Protein AF-A0A2A6NU40-F1 (afdb_monomer_lite)

Sequence (59 aa):
SAIQITTAAGITTVLDLLADGKLPLKGFVRQEEVALPKFINNRFGRVYDPEALRLKQAV

Secondary structure (DSSP, 8-state):
-HHHHHHHHHHHHHHHHHHTT-S-SSS---GGGS-HHHHHTSTTGGGG-HHHHHHHH--

Structure (mmCIF, N/CA/C/O backbone):
data_AF-A0A2A6NU40-F1
#
_entry.id   AF-A0A2A6NU40-F1
#
loop_
_atom_site.group_PDB
_atom_site.id
_atom_site.type_symbol
_atom_site.label_atom_id
_atom_site.label_alt_id
_atom_site.label_comp_id
_atom_site.label_asym_id
_atom_site.label_entity_id
_atom_site.label_seq_id
_atom_site.pdbx_PDB_ins_code
_atom_site.Cartn_x
_atom_site.Cartn_y
_atom_site.Cartn_z
_atom_site.occupancy
_atom_site.B_iso_or_equiv
_atom_site.auth_seq_id
_atom_site.auth_comp_id
_atom_site.auth_asym_id
_atom_site.auth_atom_id
_atom_site.pdbx_PDB_model_num
ATOM 1 N N . SER A 1 1 ? 10.442 7.600 -13.560 1.00 91.12 1 SER A N 1
ATOM 2 C CA . SER A 1 1 ? 11.576 6.933 -12.883 1.00 91.12 1 SER A CA 1
ATOM 3 C C . SER A 1 1 ? 11.052 5.845 -11.957 1.00 91.12 1 SER A C 1
ATOM 5 O O . SER A 1 1 ? 9.873 5.879 -11.615 1.00 91.12 1 SER A O 1
ATOM 7 N N . ALA A 1 2 ? 11.898 4.895 -11.541 1.00 89.62 2 ALA A N 1
ATOM 8 C CA . ALA A 1 2 ? 11.493 3.837 -10.608 1.00 89.62 2 ALA A CA 1
ATOM 9 C C . ALA A 1 2 ? 10.900 4.411 -9.308 1.00 89.62 2 ALA A C 1
ATOM 11 O O . ALA A 1 2 ? 9.825 3.991 -8.901 1.00 89.62 2 ALA A O 1
ATOM 12 N N . ILE A 1 3 ? 11.532 5.449 -8.743 1.00 94.81 3 ILE A N 1
ATOM 13 C CA . ILE A 1 3 ? 11.055 6.154 -7.540 1.00 94.81 3 ILE A CA 1
ATOM 14 C C . ILE A 1 3 ? 9.652 6.738 -7.748 1.00 94.81 3 ILE A C 1
ATOM 16 O O . ILE A 1 3 ? 8.781 6.562 -6.908 1.00 94.81 3 ILE A O 1
ATOM 20 N N . GLN A 1 4 ? 9.401 7.420 -8.869 1.00 96.19 4 GLN A N 1
ATOM 21 C CA . GLN A 1 4 ? 8.079 8.002 -9.137 1.00 96.19 4 GLN A CA 1
ATOM 22 C C . GLN A 1 4 ? 6.994 6.925 -9.219 1.00 96.19 4 GLN A C 1
ATOM 24 O O . GLN A 1 4 ? 5.908 7.099 -8.672 1.00 96.19 4 GLN A O 1
ATOM 29 N N . ILE A 1 5 ? 7.300 5.816 -9.896 1.00 93.81 5 ILE A N 1
ATOM 30 C CA . ILE A 1 5 ? 6.358 4.717 -10.103 1.00 93.81 5 ILE A CA 1
ATOM 31 C C . ILE A 1 5 ? 6.028 4.040 -8.773 1.00 93.81 5 ILE A C 1
ATOM 33 O O . ILE A 1 5 ? 4.852 3.850 -8.473 1.00 93.81 5 ILE A O 1
ATOM 37 N N . THR A 1 6 ? 7.034 3.709 -7.961 1.00 95.19 6 THR A N 1
ATOM 38 C CA . THR A 1 6 ? 6.797 3.050 -6.674 1.00 95.19 6 THR A CA 1
ATOM 39 C C . THR A 1 6 ? 6.102 3.989 -5.696 1.00 95.19 6 THR A C 1
ATOM 41 O O . THR A 1 6 ? 5.114 3.588 -5.097 1.00 95.19 6 THR A O 1
ATOM 44 N N . THR A 1 7 ? 6.489 5.264 -5.603 1.00 97.00 7 THR A N 1
ATOM 45 C CA . THR A 1 7 ? 5.785 6.237 -4.748 1.00 97.00 7 THR A CA 1
ATOM 46 C C . THR A 1 7 ? 4.310 6.376 -5.129 1.00 97.00 7 THR A C 1
ATOM 48 O O . THR A 1 7 ? 3.442 6.311 -4.257 1.00 97.00 7 THR A O 1
ATOM 51 N N . ALA A 1 8 ? 4.006 6.518 -6.425 1.00 97.56 8 ALA A N 1
ATOM 52 C CA . ALA A 1 8 ? 2.628 6.610 -6.902 1.00 97.56 8 ALA A CA 1
ATOM 53 C C . ALA A 1 8 ? 1.840 5.316 -6.635 1.00 97.56 8 ALA A C 1
ATOM 55 O O . ALA A 1 8 ? 0.704 5.375 -6.163 1.00 97.56 8 ALA A O 1
ATOM 56 N N . ALA A 1 9 ? 2.442 4.150 -6.884 1.00 96.81 9 ALA A N 1
ATOM 57 C CA . ALA A 1 9 ? 1.831 2.850 -6.610 1.00 96.81 9 ALA A CA 1
ATOM 58 C C . ALA A 1 9 ? 1.549 2.650 -5.113 1.00 96.81 9 ALA A C 1
ATOM 60 O O . ALA A 1 9 ? 0.485 2.150 -4.750 1.00 96.81 9 ALA A O 1
ATOM 61 N N . GLY A 1 10 ? 2.460 3.081 -4.238 1.00 97.12 10 GLY A N 1
ATOM 62 C CA . GLY A 1 10 ? 2.304 2.972 -2.792 1.00 97.12 10 GLY A CA 1
ATOM 63 C C . GLY A 1 10 ? 1.085 3.734 -2.283 1.00 97.12 10 GLY A C 1
ATOM 64 O O . GLY A 1 10 ? 0.192 3.137 -1.681 1.00 97.12 10 GLY A O 1
ATOM 65 N N . ILE A 1 11 ? 0.997 5.035 -2.583 1.00 97.94 11 ILE A N 1
ATOM 66 C CA . ILE A 1 11 ? -0.130 5.854 -2.114 1.00 97.94 11 ILE A CA 1
ATOM 67 C C . ILE A 1 11 ? -1.463 5.411 -2.726 1.00 97.94 11 ILE A C 1
ATOM 69 O O . ILE A 1 11 ? -2.459 5.306 -2.013 1.00 97.94 11 ILE A O 1
ATOM 73 N N . THR A 1 12 ? -1.490 5.088 -4.023 1.00 98.25 12 THR A N 1
ATOM 74 C CA . THR A 1 12 ? -2.724 4.638 -4.689 1.00 98.25 12 THR A CA 1
ATOM 75 C C . THR A 1 12 ? -3.217 3.306 -4.138 1.00 98.25 12 THR A C 1
ATOM 77 O O . THR A 1 12 ? -4.417 3.158 -3.944 1.00 98.25 12 THR A O 1
ATOM 80 N N . THR A 1 13 ? -2.322 2.381 -3.783 1.00 98.25 13 THR A N 1
ATOM 81 C CA . THR A 1 13 ? -2.695 1.119 -3.124 1.00 98.25 13 THR A CA 1
ATOM 82 C C . THR A 1 13 ? -3.376 1.359 -1.779 1.00 98.25 13 THR A C 1
ATOM 84 O O . THR A 1 13 ? -4.427 0.781 -1.514 1.00 98.25 13 THR A O 1
ATOM 87 N N . VAL A 1 14 ? -2.813 2.224 -0.926 1.00 98.00 14 VAL A N 1
ATOM 88 C CA . VAL A 1 14 ? -3.395 2.520 0.396 1.00 98.00 14 VAL A CA 1
ATOM 89 C C . VAL A 1 14 ? -4.772 3.172 0.257 1.00 98.00 14 VAL A C 1
ATOM 91 O O . VAL A 1 14 ? -5.710 2.768 0.944 1.00 98.00 14 VAL A O 1
ATOM 94 N N . LEU A 1 15 ? -4.916 4.135 -0.660 1.00 97.81 15 LEU A N 1
ATOM 95 C CA . LEU A 1 15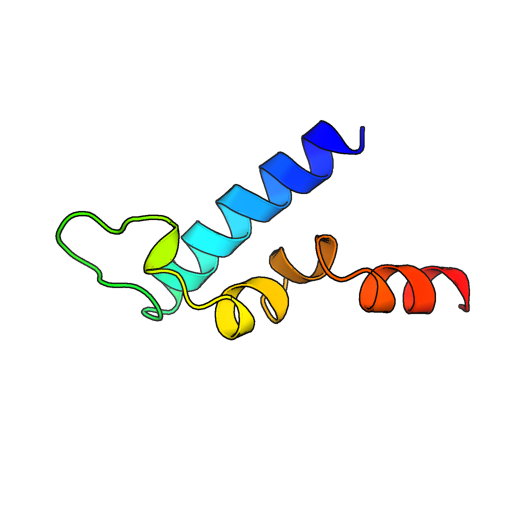 ? -6.198 4.792 -0.927 1.00 97.81 15 LEU A CA 1
ATOM 96 C C . LEU A 1 15 ? -7.243 3.821 -1.491 1.00 97.81 15 LEU A C 1
ATOM 98 O O . LEU A 1 15 ? -8.404 3.893 -1.100 1.00 97.81 15 LEU A O 1
ATOM 102 N N . ASP A 1 16 ? -6.836 2.894 -2.358 1.00 98.38 16 ASP A N 1
ATOM 103 C CA . ASP A 1 16 ? -7.723 1.873 -2.923 1.00 98.38 16 ASP A CA 1
ATOM 104 C C . ASP A 1 16 ? -8.229 0.910 -1.843 1.00 98.38 16 ASP A C 1
ATOM 106 O O . ASP A 1 16 ? -9.420 0.628 -1.754 1.00 98.38 16 ASP A O 1
ATOM 110 N N . LEU A 1 17 ? -7.342 0.463 -0.947 1.00 98.06 17 LEU A N 1
ATOM 111 C CA . LEU A 1 17 ? -7.728 -0.376 0.187 1.00 98.06 17 LEU A CA 1
ATOM 112 C C . LEU A 1 17 ? -8.646 0.362 1.173 1.00 98.06 17 LEU A C 1
ATOM 114 O O . LEU A 1 17 ? -9.535 -0.264 1.751 1.00 98.06 17 LEU A O 1
ATOM 118 N N . LEU A 1 18 ? -8.452 1.670 1.370 1.00 97.44 18 LEU A N 1
ATOM 119 C CA . LEU A 1 18 ? -9.346 2.489 2.188 1.00 97.44 18 LEU A CA 1
ATOM 120 C C . LEU A 1 18 ? -10.732 2.617 1.542 1.00 97.44 18 LEU A C 1
ATOM 122 O O . LEU A 1 18 ? -11.736 2.404 2.219 1.00 97.44 18 LEU A O 1
ATOM 126 N N . ALA A 1 19 ? -10.785 2.921 0.243 1.00 97.50 19 ALA A N 1
ATOM 127 C CA . ALA A 1 19 ? -12.031 3.046 -0.511 1.00 97.50 19 ALA A CA 1
ATOM 128 C C . ALA A 1 19 ? -12.829 1.729 -0.541 1.00 97.50 19 ALA A C 1
ATOM 130 O O . ALA A 1 19 ? -14.047 1.745 -0.384 1.00 97.50 19 ALA A O 1
ATOM 131 N N . ASP A 1 20 ? -12.136 0.593 -0.647 1.00 97.06 20 ASP A N 1
ATOM 132 C CA . ASP A 1 20 ? -12.719 -0.754 -0.591 1.00 97.06 20 ASP A CA 1
ATOM 133 C C . ASP A 1 20 ? -13.148 -1.192 0.828 1.00 97.06 20 ASP A C 1
ATOM 135 O O . ASP A 1 20 ? -13.614 -2.319 1.013 1.00 97.06 20 ASP A O 1
ATOM 139 N N . GLY A 1 21 ? -12.933 -0.368 1.861 1.00 96.19 21 GLY A N 1
ATOM 140 C CA . GLY A 1 21 ? -13.224 -0.725 3.255 1.00 96.19 21 GLY A CA 1
ATOM 141 C C . GLY A 1 21 ? -12.321 -1.831 3.818 1.00 96.19 21 GLY A C 1
ATOM 142 O O . GLY A 1 21 ? -12.658 -2.479 4.808 1.00 96.19 21 GLY A O 1
ATOM 143 N N . LYS A 1 22 ? -11.163 -2.075 3.192 1.00 96.56 22 LYS A N 1
ATOM 144 C CA . LYS A 1 22 ? -10.184 -3.095 3.608 1.00 96.56 22 LYS A CA 1
ATOM 145 C C . LYS A 1 22 ? -9.231 -2.601 4.700 1.00 96.56 22 LYS A C 1
ATOM 147 O O . LYS A 1 22 ? -8.470 -3.423 5.222 1.00 96.56 22 LYS A O 1
ATOM 152 N N . LEU A 1 23 ? -9.279 -1.307 5.026 1.00 97.00 23 LEU A N 1
ATOM 153 C CA . LEU A 1 23 ? -8.568 -0.647 6.124 1.00 97.00 23 LEU A CA 1
ATOM 154 C 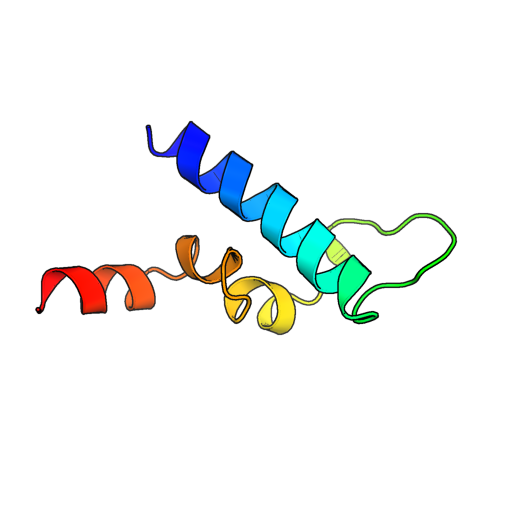C . LEU A 1 23 ? -9.565 -0.029 7.122 1.00 97.00 23 LEU A C 1
ATOM 156 O O . LEU A 1 23 ? -10.699 0.271 6.738 1.00 97.00 23 LEU A O 1
ATOM 160 N N . PRO A 1 24 ? -9.162 0.203 8.386 1.00 95.88 24 PRO A N 1
ATOM 161 C CA . PRO A 1 24 ? -9.971 0.961 9.337 1.00 95.88 24 PRO A CA 1
ATOM 162 C C . PRO A 1 24 ? -10.357 2.348 8.797 1.00 95.88 24 PRO A C 1
ATOM 164 O O . PRO A 1 24 ? -9.505 3.111 8.355 1.00 95.88 24 PRO A O 1
ATOM 167 N N . LEU A 1 25 ? -11.647 2.693 8.872 1.00 94.44 25 LEU A N 1
ATOM 168 C CA . LEU A 1 25 ? -12.182 3.976 8.381 1.00 94.44 25 LEU A CA 1
ATOM 169 C C . LEU A 1 25 ? -12.030 5.136 9.379 1.00 94.44 25 LEU A C 1
ATOM 171 O O . LEU A 1 25 ? -12.411 6.269 9.086 1.00 94.44 25 LEU A O 1
ATOM 175 N N . LYS A 1 26 ? -11.547 4.853 10.590 1.00 95.75 26 LYS A N 1
ATOM 176 C CA . LYS A 1 26 ? -11.380 5.821 11.677 1.00 95.75 26 LYS A CA 1
ATOM 177 C C . LYS A 1 26 ? -10.121 5.500 12.468 1.00 95.75 26 LYS A C 1
ATOM 179 O O . LYS A 1 26 ? -9.740 4.338 12.587 1.00 95.75 26 LYS A O 1
ATOM 184 N N . GLY A 1 27 ? -9.551 6.536 13.073 1.00 95.50 27 GLY A N 1
ATOM 185 C CA . GLY A 1 27 ? -8.304 6.435 13.821 1.00 95.50 27 GLY A CA 1
ATOM 186 C C . GLY A 1 27 ? -7.078 6.520 12.915 1.00 95.50 27 GLY A C 1
ATOM 187 O O . GLY A 1 27 ? -7.167 6.920 11.755 1.00 95.50 27 GLY A O 1
ATOM 188 N N . PHE A 1 28 ? -5.927 6.180 13.481 1.00 95.75 28 PHE A N 1
ATOM 189 C CA . PHE A 1 28 ? -4.643 6.187 12.793 1.00 95.75 28 PHE A CA 1
ATOM 190 C C . PHE A 1 28 ? -4.259 4.757 12.410 1.00 95.75 28 PHE A C 1
ATOM 192 O O . PHE A 1 28 ? -4.319 3.868 13.255 1.00 95.75 28 PHE A O 1
ATOM 199 N N . VAL A 1 29 ? -3.876 4.551 11.149 1.00 94.75 29 VAL A N 1
ATOM 200 C CA . VAL A 1 29 ? -3.410 3.261 10.624 1.00 94.75 29 VAL A CA 1
ATOM 201 C C . VAL A 1 29 ? -1.925 3.386 10.320 1.00 94.75 29 VAL A C 1
ATOM 203 O O . VAL A 1 29 ? -1.523 4.217 9.502 1.00 94.75 29 VAL A O 1
ATOM 206 N N . ARG A 1 30 ? -1.108 2.570 10.979 1.00 96.06 30 ARG A N 1
ATOM 207 C CA . ARG A 1 30 ? 0.332 2.490 10.734 1.00 96.06 30 ARG A CA 1
ATOM 208 C C . ARG A 1 30 ? 0.617 1.586 9.539 1.00 96.06 30 ARG A C 1
ATOM 210 O O . ARG A 1 30 ? -0.208 0.760 9.154 1.00 96.06 30 ARG A O 1
ATOM 217 N N . GLN A 1 31 ? 1.795 1.72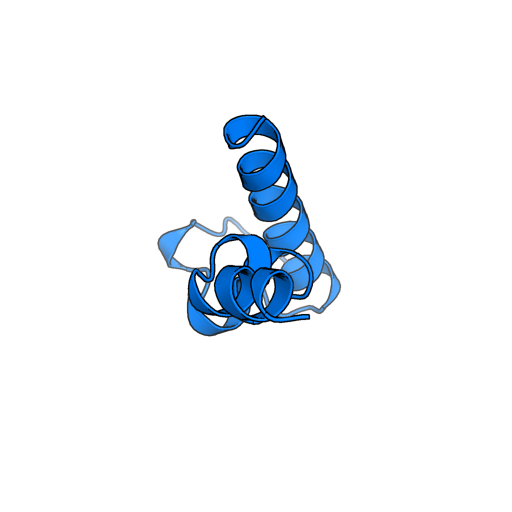9 8.941 1.00 94.56 31 GLN A N 1
ATOM 218 C CA . GLN A 1 31 ? 2.152 0.968 7.738 1.00 94.56 31 GLN A CA 1
ATOM 219 C C . GLN A 1 31 ? 2.186 -0.542 8.012 1.00 94.56 31 GLN A C 1
ATOM 221 O O . GLN A 1 31 ? 1.704 -1.324 7.198 1.00 94.56 31 GLN A O 1
ATOM 226 N N . GLU A 1 32 ? 2.675 -0.954 9.183 1.00 96.38 32 GLU A N 1
ATOM 227 C CA . GLU A 1 32 ? 2.723 -2.354 9.618 1.00 96.38 32 GLU A CA 1
ATOM 228 C C . GLU A 1 32 ? 1.339 -2.983 9.853 1.00 96.38 32 GLU A C 1
ATOM 230 O O . GLU A 1 32 ? 1.220 -4.205 9.921 1.00 96.38 32 GLU A O 1
ATOM 235 N N . GLU A 1 33 ? 0.286 -2.168 9.950 1.00 96.25 33 GLU A N 1
ATOM 236 C CA . GLU A 1 33 ? -1.100 -2.632 10.090 1.00 96.25 33 GLU A CA 1
ATOM 237 C C . GLU A 1 33 ? -1.751 -2.911 8.724 1.00 96.25 33 GLU A C 1
ATOM 239 O O . GLU A 1 33 ? -2.813 -3.535 8.645 1.00 96.25 33 GLU A O 1
ATOM 244 N N . VAL A 1 34 ? -1.106 -2.505 7.626 1.00 96.56 34 VAL A N 1
ATOM 245 C CA . VAL A 1 34 ? -1.527 -2.851 6.269 1.00 96.56 34 VAL A CA 1
ATOM 246 C C . VAL A 1 34 ? -0.996 -4.240 5.925 1.00 96.56 34 VAL A C 1
ATOM 248 O O . VAL A 1 34 ? 0.194 -4.445 5.703 1.00 96.56 34 VAL A O 1
ATOM 251 N N . ALA A 1 35 ? -1.896 -5.221 5.844 1.00 96.31 35 ALA A N 1
ATOM 252 C CA . ALA A 1 35 ? -1.516 -6.591 5.515 1.00 96.31 35 ALA A CA 1
ATOM 253 C C . ALA A 1 35 ? -0.832 -6.671 4.136 1.00 96.31 35 ALA A C 1
ATOM 255 O O . ALA A 1 35 ? -1.467 -6.426 3.105 1.00 96.31 35 ALA A O 1
ATOM 256 N N . LEU A 1 36 ? 0.436 -7.097 4.115 1.00 95.12 36 LEU A N 1
ATOM 257 C CA . LEU A 1 36 ? 1.246 -7.205 2.897 1.00 95.12 36 LEU A CA 1
ATOM 258 C C . LEU A 1 36 ? 0.552 -7.981 1.757 1.00 95.12 36 LEU A C 1
ATOM 260 O O . LEU A 1 36 ? 0.572 -7.491 0.627 1.00 95.12 36 LEU A O 1
ATOM 264 N N . PRO A 1 37 ? -0.146 -9.114 2.001 1.00 94.94 37 PRO A N 1
ATOM 265 C CA . PRO A 1 37 ? -0.865 -9.808 0.933 1.00 94.94 37 PRO A CA 1
ATOM 266 C C . PRO A 1 37 ? -1.989 -8.975 0.306 1.00 94.94 37 PRO A C 1
ATOM 268 O O . PRO A 1 37 ? -2.222 -9.075 -0.894 1.00 94.94 37 PRO A O 1
ATOM 271 N N . LYS A 1 38 ? -2.690 -8.134 1.080 1.00 95.81 38 LYS A N 1
ATOM 272 C CA . LYS A 1 38 ? -3.723 -7.237 0.530 1.00 95.81 38 LYS A CA 1
ATOM 273 C C . LYS A 1 38 ? -3.100 -6.117 -0.300 1.00 95.81 38 LYS A C 1
ATOM 275 O O . LYS A 1 38 ? -3.684 -5.705 -1.297 1.00 95.81 38 LYS A O 1
ATOM 280 N N . PHE A 1 39 ? -1.930 -5.642 0.119 1.00 96.06 39 PHE A N 1
ATOM 281 C CA . PHE A 1 39 ? -1.188 -4.596 -0.569 1.00 96.06 39 PHE A CA 1
ATOM 282 C C . PHE A 1 39 ? -0.651 -5.084 -1.920 1.00 96.06 39 PHE A C 1
ATOM 284 O O . PHE A 1 39 ? -0.990 -4.510 -2.947 1.00 96.06 39 PHE A O 1
ATOM 291 N N . ILE A 1 40 ? 0.122 -6.173 -1.949 1.00 94.69 40 ILE A N 1
ATOM 292 C CA . ILE A 1 40 ? 0.763 -6.664 -3.182 1.00 94.69 40 ILE A CA 1
ATOM 293 C C . ILE A 1 40 ? -0.259 -7.151 -4.219 1.00 94.69 40 ILE A C 1
ATOM 295 O O . ILE A 1 40 ? -0.089 -6.897 -5.407 1.00 94.69 40 ILE A O 1
ATOM 299 N N . ASN A 1 41 ? -1.363 -7.769 -3.785 1.00 93.88 41 ASN A N 1
ATOM 300 C CA . ASN A 1 41 ? -2.423 -8.214 -4.698 1.00 93.88 41 ASN A CA 1
ATOM 301 C C . ASN A 1 41 ? -3.344 -7.077 -5.181 1.00 93.88 41 ASN A C 1
ATOM 303 O O . ASN A 1 41 ? -4.270 -7.315 -5.959 1.00 93.88 41 ASN A O 1
ATOM 307 N N . ASN A 1 42 ? -3.133 -5.840 -4.728 1.00 96.69 42 ASN A N 1
ATOM 308 C CA . ASN A 1 42 ? -3.874 -4.691 -5.224 1.00 96.69 42 ASN A CA 1
ATOM 309 C C . ASN A 1 42 ? -3.475 -4.353 -6.676 1.00 96.69 42 ASN A C 1
ATOM 311 O O . ASN A 1 42 ? -2.319 -4.497 -7.081 1.00 96.69 42 ASN A O 1
ATOM 315 N N . ARG A 1 43 ? -4.425 -3.825 -7.461 1.00 94.62 43 ARG A N 1
ATOM 316 C CA . ARG A 1 43 ? -4.214 -3.419 -8.865 1.00 94.62 43 ARG A CA 1
ATOM 317 C C . ARG A 1 43 ? -3.051 -2.439 -9.068 1.00 94.62 43 ARG A C 1
ATOM 319 O O . ARG A 1 43 ? -2.415 -2.480 -10.128 1.00 94.62 43 ARG A O 1
ATOM 326 N N . PHE A 1 44 ? -2.774 -1.595 -8.075 1.00 96.12 44 PHE A N 1
ATOM 327 C CA . PHE A 1 44 ? -1.641 -0.673 -8.046 1.00 96.12 44 PHE A CA 1
ATOM 328 C C . PHE A 1 44 ? -0.420 -1.292 -7.347 1.00 96.12 44 PHE A C 1
ATOM 330 O O . PHE A 1 44 ? 0.704 -1.132 -7.819 1.00 96.12 44 PHE A O 1
ATOM 337 N N . GLY A 1 45 ? -0.636 -2.061 -6.277 1.00 95.19 45 GLY A N 1
ATOM 338 C CA . GLY A 1 45 ? 0.423 -2.638 -5.441 1.00 95.19 45 GLY A CA 1
ATOM 339 C C . GLY A 1 45 ? 1.242 -3.742 -6.110 1.00 95.19 45 GLY A C 1
ATOM 340 O O . GLY A 1 45 ? 2.411 -3.918 -5.775 1.00 95.19 45 GLY A O 1
ATOM 341 N N . ARG A 1 46 ? 0.704 -4.402 -7.143 1.00 93.06 46 ARG A N 1
ATOM 342 C CA . ARG A 1 46 ? 1.441 -5.389 -7.960 1.00 93.06 46 ARG A CA 1
ATOM 343 C C . ARG A 1 46 ? 2.719 -4.850 -8.612 1.00 93.06 46 ARG A C 1
ATOM 345 O O . ARG A 1 46 ? 3.541 -5.622 -9.078 1.00 93.06 46 ARG A O 1
ATOM 352 N N . VAL A 1 47 ? 2.899 -3.528 -8.675 1.00 92.38 47 VAL A N 1
ATOM 353 C CA . VAL A 1 47 ? 4.146 -2.895 -9.144 1.00 92.38 47 VAL A CA 1
ATOM 354 C C . VAL A 1 47 ? 5.346 -3.275 -8.267 1.00 92.38 47 VAL A C 1
ATOM 356 O O . VAL A 1 47 ? 6.478 -3.261 -8.742 1.00 92.38 47 VAL A O 1
ATOM 359 N N . TYR A 1 48 ? 5.101 -3.624 -7.004 1.00 91.25 48 TYR A N 1
ATOM 360 C CA . TYR A 1 48 ? 6.120 -4.094 -6.070 1.00 91.25 48 TYR A CA 1
ATOM 361 C C . TYR A 1 48 ? 6.391 -5.600 -6.171 1.00 91.25 48 TYR A C 1
ATOM 363 O O . TYR A 1 48 ? 7.330 -6.069 -5.536 1.00 91.25 48 TYR A O 1
ATOM 371 N N . ASP A 1 49 ? 5.592 -6.349 -6.937 1.00 88.44 49 ASP A N 1
ATOM 372 C CA . ASP A 1 49 ? 5.785 -7.781 -7.154 1.00 88.44 49 ASP A CA 1
ATOM 373 C C . ASP A 1 49 ? 6.778 -8.017 -8.312 1.00 88.44 49 ASP A C 1
ATOM 375 O O . ASP A 1 49 ? 6.465 -7.704 -9.470 1.00 88.44 49 ASP A O 1
ATOM 379 N N . PRO A 1 50 ? 7.973 -8.579 -8.045 1.00 77.56 50 PRO A N 1
ATOM 380 C CA . PRO A 1 50 ? 8.954 -8.882 -9.084 1.00 77.56 50 PRO A CA 1
ATOM 381 C C . PRO A 1 50 ? 8.442 -9.871 -10.141 1.00 77.56 50 PRO A C 1
ATOM 383 O O . PRO A 1 50 ? 8.829 -9.772 -11.308 1.00 77.56 50 PRO A O 1
ATOM 386 N N . GLU A 1 51 ? 7.557 -10.801 -9.773 1.00 76.62 51 GLU A N 1
ATOM 387 C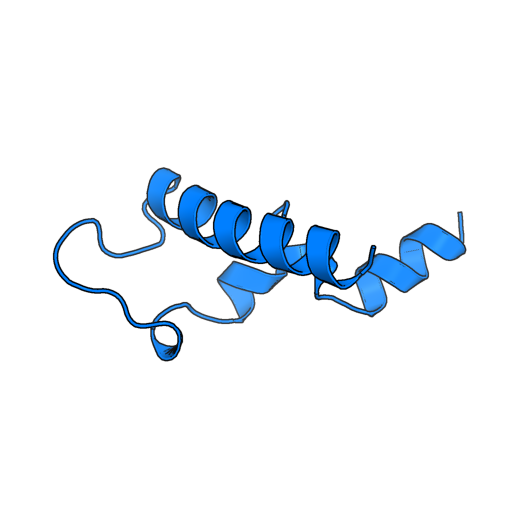 CA . GLU A 1 51 ? 7.006 -11.788 -10.709 1.00 76.62 51 GLU A CA 1
ATOM 388 C C . GLU A 1 51 ? 5.992 -11.146 -11.665 1.00 76.62 51 GLU A C 1
ATOM 390 O O . GLU A 1 51 ? 5.983 -11.437 -12.865 1.00 76.62 51 GLU A O 1
ATOM 395 N N . ALA A 1 52 ? 5.214 -10.171 -11.185 1.00 68.88 52 ALA A N 1
ATOM 396 C CA . ALA A 1 52 ? 4.328 -9.381 -12.038 1.00 68.88 52 ALA A CA 1
ATOM 397 C C . ALA A 1 52 ? 5.098 -8.569 -13.099 1.00 68.88 52 ALA A C 1
ATOM 399 O O . ALA A 1 52 ? 4.586 -8.332 -14.198 1.00 68.88 52 ALA A O 1
ATOM 400 N N . LEU A 1 53 ? 6.331 -8.147 -12.794 1.00 68.81 53 LEU A N 1
ATOM 401 C CA . LEU A 1 53 ? 7.232 -7.495 -13.749 1.00 68.81 53 LEU A CA 1
ATOM 402 C C . LEU A 1 53 ? 7.825 -8.480 -14.762 1.00 68.81 53 LEU A C 1
ATOM 404 O O . LEU A 1 53 ? 7.879 -8.147 -15.947 1.00 68.81 53 LEU A O 1
ATOM 408 N N . ARG A 1 54 ? 8.214 -9.688 -14.334 1.00 69.06 54 ARG A N 1
ATOM 409 C CA . ARG A 1 54 ? 8.712 -10.743 -15.236 1.00 69.06 54 ARG A CA 1
ATOM 410 C C . ARG A 1 54 ? 7.681 -11.145 -16.287 1.00 69.06 54 ARG A C 1
ATOM 412 O O . ARG A 1 54 ? 8.015 -11.224 -17.465 1.00 69.06 54 ARG A O 1
ATOM 419 N N . LEU A 1 55 ? 6.421 -11.324 -15.889 1.00 62.06 55 LEU A N 1
ATOM 420 C CA . LEU A 1 55 ? 5.332 -11.685 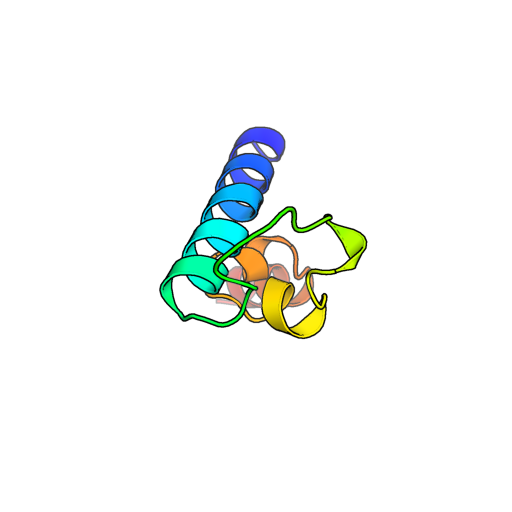-16.805 1.00 62.06 55 LEU A CA 1
ATOM 421 C C . LEU A 1 55 ? 5.093 -10.633 -17.899 1.00 62.06 55 LEU A C 1
ATOM 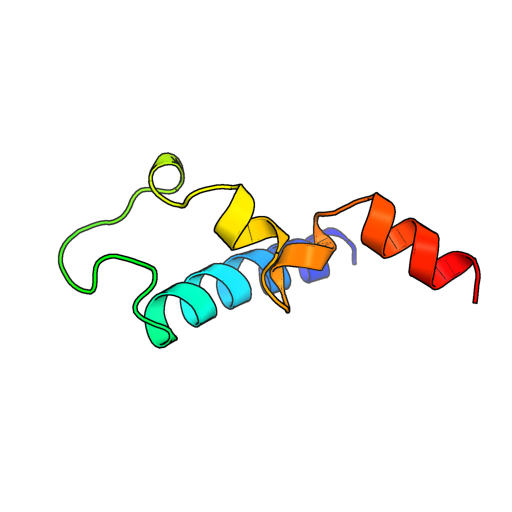423 O O . LEU A 1 55 ? 4.743 -10.990 -19.016 1.00 62.06 55 LEU A O 1
ATOM 427 N N . LYS A 1 56 ? 5.320 -9.344 -17.612 1.00 61.81 56 LYS A N 1
ATOM 428 C CA . LYS A 1 56 ? 5.219 -8.272 -18.618 1.00 61.81 56 LYS A CA 1
ATOM 429 C C . LYS A 1 56 ? 6.365 -8.249 -19.629 1.00 61.81 56 LYS A C 1
ATOM 431 O O . LYS A 1 56 ? 6.215 -7.612 -20.660 1.00 61.81 56 LYS A O 1
ATOM 436 N N . GLN A 1 57 ? 7.509 -8.855 -19.313 1.00 63.03 57 GLN A N 1
ATOM 437 C CA . GLN A 1 57 ? 8.671 -8.913 -20.209 1.00 63.03 57 GLN A CA 1
ATOM 438 C C . GLN A 1 57 ? 8.638 -10.136 -21.134 1.00 63.03 57 GLN A C 1
ATOM 440 O O . GLN A 1 57 ? 9.350 -10.160 -22.132 1.00 63.03 57 GLN A O 1
ATOM 445 N N . ALA A 1 58 ? 7.845 -11.152 -20.786 1.00 57.78 58 ALA A N 1
ATOM 446 C CA . ALA A 1 58 ? 7.723 -12.407 -21.524 1.00 57.78 58 ALA A CA 1
ATOM 447 C C . ALA A 1 58 ? 6.602 -12.405 -22.588 1.00 57.78 58 ALA A C 1
ATOM 449 O O . ALA A 1 58 ? 6.370 -13.436 -23.218 1.00 57.78 58 ALA A O 1
ATOM 450 N N . VAL A 1 59 ? 5.909 -11.276 -22.765 1.00 50.94 59 VAL A N 1
ATOM 451 C CA . VAL A 1 59 ? 4.818 -11.043 -23.731 1.00 50.94 59 VAL A CA 1
ATOM 452 C C . VAL A 1 59 ? 5.216 -9.891 -24.639 1.00 50.94 59 VAL A C 1
ATOM 454 O O . VAL A 1 59 ? 4.946 -9.991 -25.853 1.00 50.94 59 VAL A O 1
#

pLDDT: mean 90.52, std 11.84, range [50.94, 98.38]

Foldseek 3Di:
DLVVLVVVLQVVLVVVCQVVVVDDVDDDDDPVNPPPVSQCPDPSSVSVPPVSVVVVVVD

Radius of gyration: 12.63 Å; chains: 1; bounding box: 25×20×38 Å